Protein AF-A0A9N9I1T0-F1 (afdb_monomer)

Sequence (52 aa):
MTIDLLEIHIQLVNAWDQSAPSLVTVWCWIHNFKEGREDLNDNSQSGRPREA

Organism: NCBI:txid94023

Secondary structure (DSSP, 8-state):
----HHHHHHHHHHHHGGGSPPHHHHHHHHHHHHTT---SSPPPP--PPPP-

Radius of gyration: 15.06 Å; Cα contacts (8 Å, |Δi|>4): 23; chains: 1; bounding box: 30×40×27 Å

Structure (mmCIF, N/CA/C/O ba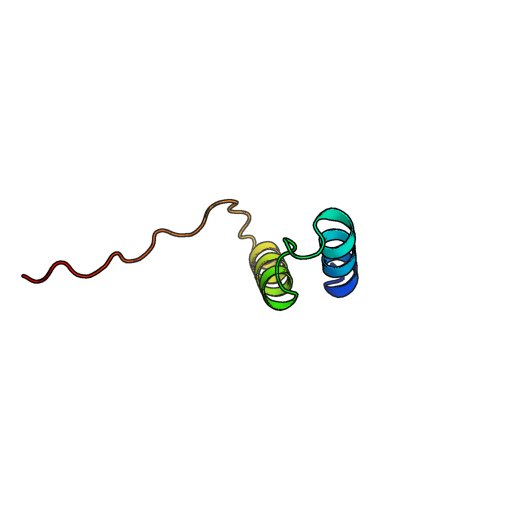ckbone):
data_AF-A0A9N9I1T0-F1
#
_entry.id   AF-A0A9N9I1T0-F1
#
loop_
_atom_site.group_PDB
_atom_site.id
_atom_site.type_symbol
_atom_site.label_atom_id
_atom_site.label_alt_id
_atom_site.label_comp_id
_atom_site.label_asym_id
_atom_site.label_entity_id
_atom_site.label_seq_id
_atom_site.pdbx_PDB_ins_code
_atom_site.Cartn_x
_atom_site.Cartn_y
_atom_site.Cartn_z
_atom_site.occ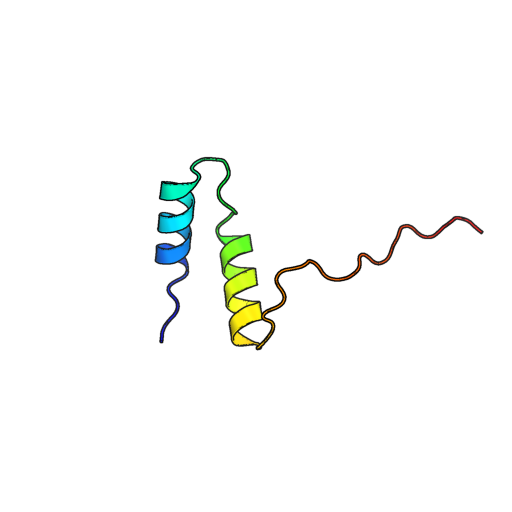upancy
_atom_site.B_iso_or_equiv
_atom_site.auth_seq_id
_atom_site.auth_comp_id
_atom_site.auth_asym_id
_atom_site.auth_atom_id
_atom_site.pdbx_PDB_model_num
ATOM 1 N N . MET A 1 1 ? 0.997 -8.180 16.288 1.00 52.25 1 MET A N 1
ATOM 2 C CA . MET A 1 1 ? 1.388 -8.432 14.887 1.00 52.25 1 MET A CA 1
ATOM 3 C C . MET A 1 1 ? 2.078 -7.177 14.382 1.00 52.25 1 MET A C 1
ATOM 5 O O . MET A 1 1 ? 1.422 -6.156 14.220 1.00 52.25 1 MET A O 1
ATOM 9 N N . THR A 1 2 ? 3.403 -7.183 14.282 1.00 69.94 2 THR A N 1
ATOM 10 C CA . THR A 1 2 ? 4.156 -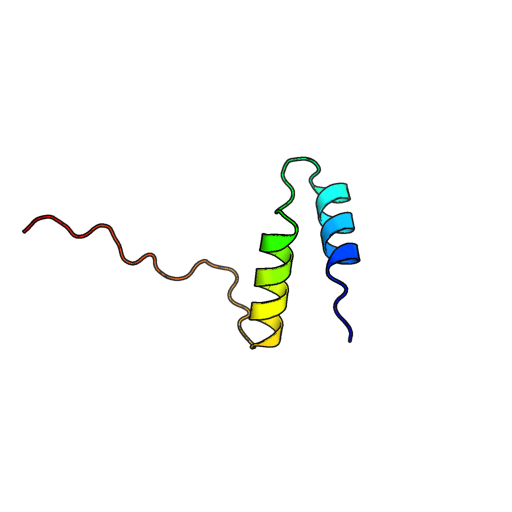6.052 13.725 1.00 69.94 2 THR A CA 1
ATOM 11 C C . THR A 1 2 ? 4.065 -6.133 12.211 1.00 69.94 2 THR A C 1
ATOM 13 O O . THR A 1 2 ? 4.649 -7.025 11.609 1.00 69.94 2 THR A O 1
ATOM 16 N N . ILE A 1 3 ? 3.278 -5.245 11.608 1.00 74.75 3 ILE A N 1
ATOM 17 C CA . ILE A 1 3 ? 3.263 -5.075 10.157 1.00 74.75 3 ILE A CA 1
ATOM 18 C C . ILE A 1 3 ? 4.603 -4.452 9.758 1.00 74.75 3 ILE A C 1
ATOM 20 O O . ILE A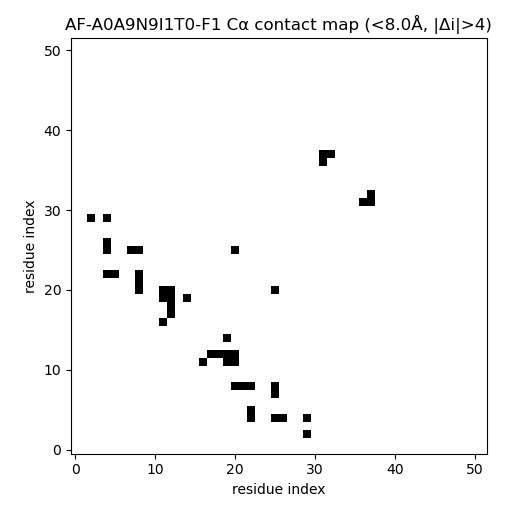 1 3 ? 4.873 -3.310 10.141 1.00 74.75 3 ILE A O 1
ATOM 24 N N . ASP A 1 4 ? 5.426 -5.206 9.032 1.00 90.19 4 ASP A N 1
ATOM 25 C CA . ASP A 1 4 ? 6.688 -4.721 8.480 1.00 90.19 4 ASP A CA 1
ATOM 26 C C . ASP A 1 4 ? 6.435 -4.092 7.104 1.00 90.19 4 ASP A C 1
ATOM 28 O O . ASP A 1 4 ? 6.070 -4.764 6.138 1.00 90.19 4 ASP A O 1
ATOM 32 N N . LEU A 1 5 ? 6.588 -2.769 7.046 1.00 93.88 5 LEU A N 1
ATOM 33 C CA . LEU A 1 5 ? 6.411 -1.968 5.839 1.00 93.88 5 LEU A CA 1
ATOM 34 C C . LEU A 1 5 ? 7.306 -2.457 4.694 1.00 93.88 5 LEU A C 1
ATOM 36 O O . LEU A 1 5 ? 6.863 -2.488 3.545 1.00 93.88 5 LEU A O 1
ATOM 40 N N . LEU A 1 6 ? 8.563 -2.788 5.002 1.00 94.94 6 LEU A N 1
ATOM 41 C CA . LEU A 1 6 ? 9.550 -3.114 3.981 1.00 94.94 6 LEU A CA 1
ATOM 42 C C . LEU A 1 6 ? 9.212 -4.450 3.325 1.00 94.94 6 LEU A C 1
ATOM 44 O O . LEU A 1 6 ? 9.232 -4.551 2.101 1.00 94.94 6 LEU A O 1
ATOM 48 N N . GLU A 1 7 ? 8.829 -5.433 4.135 1.00 96.06 7 GLU A N 1
ATOM 49 C CA . GLU A 1 7 ? 8.423 -6.753 3.659 1.00 96.06 7 GLU A CA 1
ATOM 50 C C . GLU A 1 7 ? 7.209 -6.666 2.723 1.00 96.06 7 GLU A C 1
ATOM 52 O O . GLU A 1 7 ? 7.235 -7.208 1.619 1.00 96.06 7 GLU A O 1
ATOM 57 N N . ILE A 1 8 ? 6.172 -5.909 3.104 1.00 95.62 8 ILE A N 1
ATOM 58 C CA . ILE A 1 8 ? 4.989 -5.718 2.248 1.00 95.62 8 ILE A CA 1
ATOM 59 C C . ILE A 1 8 ? 5.372 -5.035 0.936 1.00 95.62 8 ILE A C 1
ATOM 61 O O . ILE A 1 8 ? 4.930 -5.458 -0.131 1.00 95.62 8 ILE A O 1
ATOM 65 N N . HIS A 1 9 ? 6.196 -3.988 0.990 1.00 96.69 9 HIS A N 1
ATOM 66 C CA . HIS A 1 9 ? 6.602 -3.291 -0.224 1.00 96.69 9 HIS A CA 1
ATOM 67 C C . HIS A 1 9 ? 7.406 -4.196 -1.166 1.00 96.69 9 HIS A C 1
ATOM 69 O O . HIS A 1 9 ? 7.129 -4.206 -2.363 1.00 96.69 9 HIS A O 1
ATOM 75 N N . ILE A 1 10 ? 8.332 -5.005 -0.640 1.00 97.00 10 ILE A N 1
ATOM 76 C CA . ILE A 1 10 ? 9.094 -5.983 -1.430 1.00 97.00 10 ILE A CA 1
ATOM 77 C C . ILE A 1 10 ? 8.153 -6.989 -2.099 1.00 97.00 10 ILE A C 1
ATOM 79 O O . ILE A 1 10 ? 8.301 -7.263 -3.288 1.00 97.00 10 ILE A O 1
ATOM 83 N N . GLN A 1 11 ? 7.159 -7.512 -1.378 1.00 97.31 11 GLN A N 1
ATOM 84 C CA . GLN A 1 11 ? 6.182 -8.440 -1.954 1.00 97.31 11 GLN A CA 1
ATOM 85 C C . GLN A 1 11 ? 5.366 -7.797 -3.085 1.00 97.31 11 GLN A C 1
ATOM 87 O O . GLN A 1 11 ? 5.161 -8.427 -4.123 1.00 97.31 11 GLN A O 1
ATOM 92 N N . LEU A 1 12 ? 4.950 -6.537 -2.924 1.00 97.19 12 LEU A N 1
ATOM 93 C CA . LEU A 1 12 ? 4.216 -5.798 -3.955 1.00 97.19 12 LEU A CA 1
ATOM 94 C C . LEU A 1 12 ? 5.078 -5.523 -5.194 1.00 97.19 12 LEU A C 1
ATOM 96 O O . LEU A 1 12 ? 4.606 -5.708 -6.314 1.00 97.19 12 LEU A O 1
ATOM 100 N N . VAL A 1 13 ? 6.345 -5.141 -5.006 1.00 97.88 13 VAL A N 1
ATOM 101 C CA . VAL A 1 13 ? 7.309 -4.952 -6.104 1.00 97.88 13 VAL A CA 1
ATOM 102 C C . VAL A 1 13 ? 7.582 -6.273 -6.820 1.00 97.88 13 VAL A C 1
ATOM 104 O O . VAL A 1 13 ? 7.573 -6.313 -8.042 1.00 97.88 13 VAL A O 1
ATOM 107 N N . ASN A 1 14 ? 7.740 -7.381 -6.098 1.00 97.88 14 ASN A N 1
ATOM 108 C CA . ASN A 1 14 ? 7.941 -8.689 -6.726 1.00 97.88 14 ASN A CA 1
ATOM 109 C C . ASN A 1 14 ? 6.722 -9.149 -7.545 1.00 97.88 14 ASN A C 1
ATOM 111 O O . ASN A 1 14 ? 6.885 -9.865 -8.530 1.00 97.88 14 ASN A O 1
ATOM 115 N N . ALA A 1 15 ? 5.506 -8.763 -7.144 1.00 98.06 15 ALA A N 1
ATOM 116 C CA . ALA A 1 15 ? 4.274 -9.152 -7.825 1.00 98.06 15 ALA A CA 1
ATOM 117 C C . ALA A 1 15 ? 3.930 -8.263 -9.033 1.00 98.06 15 ALA A C 1
ATOM 119 O O . ALA A 1 15 ? 3.411 -8.764 -10.031 1.00 98.06 15 ALA A O 1
ATOM 120 N N . TRP A 1 16 ? 4.180 -6.954 -8.939 1.00 97.38 16 TRP A N 1
ATOM 121 C CA . TRP A 1 16 ? 3.705 -5.959 -9.912 1.00 97.38 16 TRP A CA 1
ATOM 122 C C . TRP A 1 16 ? 4.809 -5.103 -10.538 1.00 97.38 16 TRP A C 1
ATOM 124 O O . TRP A 1 16 ? 4.511 -4.270 -11.397 1.00 97.38 16 TRP A O 1
ATOM 134 N N . ASP A 1 17 ? 6.065 -5.315 -10.146 1.00 95.69 17 ASP A N 1
ATOM 135 C CA . ASP A 1 17 ? 7.250 -4.607 -10.632 1.00 95.69 17 ASP A CA 1
ATOM 136 C C . ASP A 1 17 ? 7.022 -3.083 -10.645 1.00 95.69 17 ASP A C 1
ATOM 138 O O . ASP A 1 17 ? 6.703 -2.488 -9.614 1.00 95.69 17 ASP A O 1
ATOM 142 N N . GLN A 1 18 ? 7.096 -2.439 -11.811 1.00 94.69 18 GLN A N 1
ATOM 143 C CA . GLN A 1 18 ? 6.919 -0.991 -11.961 1.00 94.69 18 GLN A CA 1
ATOM 144 C C . GLN A 1 18 ? 5.495 -0.494 -11.677 1.00 94.69 18 GLN A C 1
ATOM 146 O O . GLN A 1 18 ? 5.295 0.703 -11.485 1.00 94.69 18 GLN A O 1
ATOM 151 N N . SER A 1 19 ? 4.503 -1.388 -11.663 1.00 97.06 19 SER A N 1
ATOM 152 C CA . SER A 1 19 ? 3.116 -1.044 -11.324 1.00 97.06 19 SER A CA 1
ATOM 153 C C . SER A 1 19 ? 2.851 -1.096 -9.817 1.00 97.06 19 SER A C 1
ATOM 155 O O . SER A 1 19 ? 1.741 -0.791 -9.380 1.00 97.06 19 SER A O 1
ATOM 157 N N . ALA A 1 20 ? 3.840 -1.493 -9.011 1.00 97.00 20 ALA A N 1
ATOM 158 C CA . ALA A 1 20 ? 3.697 -1.533 -7.568 1.00 97.00 20 ALA A CA 1
ATOM 159 C C . ALA A 1 20 ? 3.545 -0.118 -6.974 1.00 97.00 20 ALA A C 1
ATOM 161 O O . ALA A 1 20 ? 4.192 0.833 -7.424 1.00 97.00 20 ALA A O 1
ATOM 162 N N . PRO A 1 21 ? 2.718 0.045 -5.928 1.00 96.69 21 PRO A N 1
ATOM 163 C CA . PRO A 1 21 ? 2.604 1.314 -5.226 1.00 96.69 21 PRO A CA 1
ATOM 164 C C . PRO A 1 21 ? 3.920 1.677 -4.529 1.00 96.69 21 PRO A C 1
ATOM 166 O O . PRO A 1 21 ? 4.677 0.817 -4.071 1.00 96.69 21 PRO A O 1
ATOM 169 N N . SER A 1 22 ? 4.170 2.981 -4.401 1.00 96.81 22 SER A N 1
ATOM 170 C CA . SER A 1 22 ? 5.355 3.486 -3.705 1.00 96.81 22 SER A CA 1
ATOM 171 C C . SER A 1 22 ? 5.379 3.061 -2.231 1.00 96.81 22 SER A C 1
ATOM 173 O O . SER A 1 22 ? 4.330 2.893 -1.604 1.00 96.81 22 SER A O 1
ATOM 175 N N . LEU A 1 23 ? 6.574 2.982 -1.639 1.00 95.94 23 LEU A N 1
ATOM 176 C CA . LEU A 1 23 ? 6.752 2.702 -0.208 1.00 95.94 23 LEU A CA 1
ATOM 177 C C . LEU A 1 23 ? 5.922 3.648 0.683 1.00 95.94 23 LEU A C 1
ATOM 179 O O . LEU A 1 23 ? 5.343 3.220 1.678 1.00 95.94 23 LEU A O 1
ATOM 183 N N . VAL A 1 24 ? 5.822 4.926 0.299 1.00 97.06 24 VAL A N 1
ATOM 184 C CA . VAL A 1 24 ? 5.035 5.940 1.022 1.00 97.06 24 VAL A CA 1
ATOM 185 C C . VAL A 1 24 ? 3.542 5.615 0.971 1.00 97.06 24 VAL A C 1
ATOM 187 O O . VAL A 1 24 ? 2.862 5.692 1.991 1.00 97.06 24 VAL A O 1
ATOM 190 N N . THR A 1 25 ? 3.033 5.198 -0.189 1.00 96.38 25 THR A N 1
ATOM 191 C CA . THR A 1 25 ? 1.636 4.770 -0.351 1.00 96.38 25 THR A CA 1
ATOM 192 C C . THR A 1 25 ? 1.321 3.571 0.544 1.00 96.38 25 THR A C 1
ATOM 194 O O . THR A 1 25 ? 0.326 3.592 1.267 1.00 96.38 25 THR A O 1
ATOM 197 N N . VAL A 1 26 ? 2.200 2.563 0.561 1.00 96.19 26 VAL A N 1
ATOM 198 C CA . VAL A 1 26 ? 2.052 1.374 1.415 1.00 96.19 26 VAL A CA 1
ATOM 199 C C . VAL A 1 26 ? 2.066 1.760 2.897 1.00 96.19 26 VAL A C 1
ATOM 201 O O . VAL A 1 26 ? 1.230 1.286 3.666 1.00 96.19 26 VAL A O 1
ATOM 204 N N . TRP A 1 27 ? 2.959 2.666 3.307 1.00 95.88 27 TRP A N 1
ATOM 205 C CA . TRP A 1 27 ? 2.988 3.184 4.676 1.00 95.88 27 TRP A CA 1
ATOM 206 C C . TRP A 1 27 ? 1.680 3.887 5.059 1.00 95.88 27 TRP A C 1
ATOM 208 O O . TRP A 1 27 ? 1.142 3.599 6.129 1.00 95.88 27 TRP A O 1
ATOM 218 N N . CYS A 1 28 ? 1.129 4.739 4.187 1.00 95.75 28 CYS A N 1
ATOM 219 C CA . CYS A 1 28 ? -0.156 5.404 4.422 1.00 95.75 28 CYS A CA 1
ATOM 220 C C . CYS A 1 28 ? -1.301 4.398 4.602 1.00 95.75 28 CYS A C 1
ATOM 222 O O . CYS A 1 28 ? -2.117 4.558 5.509 1.00 95.75 28 CYS A O 1
ATOM 224 N N . TRP A 1 29 ? -1.359 3.345 3.781 1.00 95.31 29 TRP A N 1
ATOM 225 C CA . TRP A 1 29 ? -2.367 2.291 3.925 1.00 95.31 29 TRP A CA 1
ATOM 226 C C . TRP A 1 29 ? -2.228 1.534 5.245 1.00 95.31 29 TRP A C 1
ATOM 228 O O . TRP A 1 29 ? -3.214 1.366 5.956 1.00 95.31 29 TRP A O 1
ATOM 238 N N . ILE A 1 30 ? -1.006 1.148 5.629 1.00 94.44 30 ILE A N 1
ATOM 239 C CA . ILE A 1 30 ? -0.746 0.486 6.917 1.00 94.44 30 ILE A CA 1
ATOM 240 C C . ILE A 1 30 ? -1.128 1.398 8.088 1.00 94.44 30 ILE A C 1
ATOM 242 O O . ILE A 1 30 ? -1.679 0.925 9.082 1.00 94.44 30 ILE A O 1
ATOM 246 N N . HIS A 1 31 ? -0.829 2.695 7.993 1.00 94.19 31 HIS A N 1
ATOM 247 C CA . HIS A 1 31 ? -1.200 3.678 9.006 1.00 94.19 31 HIS A CA 1
ATOM 248 C C . HIS A 1 31 ? -2.723 3.775 9.149 1.00 94.19 31 HIS A C 1
ATOM 250 O O . HIS A 1 31 ? -3.237 3.614 10.250 1.00 94.19 31 HIS A O 1
ATOM 256 N N . ASN A 1 32 ? -3.447 3.951 8.040 1.00 94.31 32 ASN A N 1
ATOM 257 C CA . ASN A 1 32 ? -4.910 4.003 8.038 1.00 94.31 32 ASN A CA 1
ATOM 258 C C . ASN A 1 32 ? -5.533 2.719 8.599 1.00 94.31 32 ASN A C 1
ATOM 260 O O . ASN A 1 32 ? -6.428 2.797 9.437 1.00 94.31 32 ASN A O 1
ATOM 264 N N . PHE A 1 33 ? -5.003 1.554 8.222 1.00 93.38 33 PH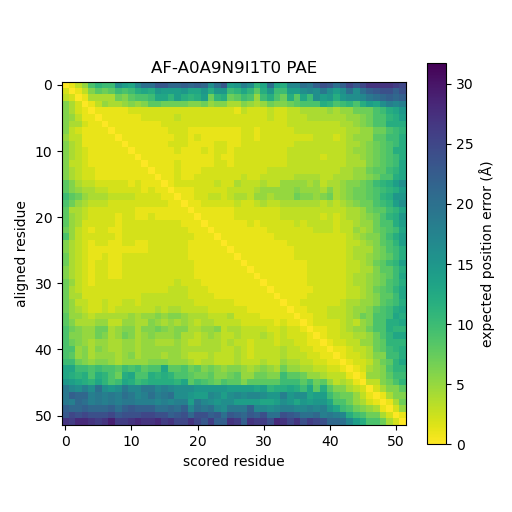E A N 1
ATOM 265 C CA . PHE A 1 33 ? -5.460 0.270 8.748 1.00 93.38 33 PHE A CA 1
ATOM 266 C C . PHE A 1 33 ? -5.274 0.173 10.270 1.00 93.38 33 PHE A C 1
ATOM 268 O O . PHE A 1 33 ? -6.176 -0.250 10.986 1.00 93.38 33 PHE A O 1
ATOM 275 N N . LYS A 1 34 ? -4.134 0.639 10.804 1.00 93.00 34 LYS A N 1
ATOM 276 C CA . LYS A 1 34 ? -3.892 0.704 12.260 1.00 93.00 34 LYS A CA 1
ATOM 277 C C . LYS A 1 34 ? -4.832 1.670 12.988 1.00 93.00 34 LYS A C 1
ATOM 279 O O . LYS A 1 34 ? -5.081 1.474 14.173 1.00 93.00 34 LYS A O 1
ATOM 284 N N . GLU A 1 35 ? -5.347 2.683 12.297 1.00 94.69 35 GLU A N 1
ATOM 285 C CA . GLU A 1 35 ? -6.377 3.597 12.806 1.00 94.69 35 GLU A CA 1
ATOM 286 C C . GLU A 1 35 ? -7.805 3.035 12.674 1.00 94.69 35 GLU A C 1
ATOM 288 O O . GLU A 1 35 ? -8.763 3.715 13.038 1.00 94.69 35 GLU A O 1
ATOM 293 N N . GLY A 1 36 ? -7.968 1.806 12.168 1.00 95.38 36 GLY A N 1
ATOM 294 C CA . GLY A 1 36 ? -9.270 1.169 11.959 1.00 95.38 36 GLY A CA 1
ATOM 295 C C . GLY A 1 36 ? -9.986 1.615 10.682 1.00 95.38 36 GLY A C 1
ATOM 296 O O . GLY A 1 36 ? -11.179 1.363 10.536 1.00 95.38 36 GLY A O 1
ATOM 297 N N . ARG A 1 37 ? -9.284 2.286 9.758 1.00 94.56 37 ARG A N 1
ATOM 298 C CA . ARG A 1 37 ? -9.800 2.600 8.420 1.00 94.56 37 ARG A CA 1
ATOM 299 C C . ARG A 1 37 ? -9.445 1.474 7.460 1.00 94.56 37 ARG A C 1
ATOM 301 O O . ARG A 1 37 ? -8.294 1.338 7.050 1.00 94.56 37 ARG A O 1
ATOM 308 N N . GLU A 1 38 ? -10.453 0.686 7.114 1.00 93.88 38 GLU A N 1
ATOM 309 C CA . GLU A 1 38 ? -10.344 -0.498 6.250 1.00 93.88 38 GLU A CA 1
ATOM 310 C C . GLU A 1 38 ? -11.012 -0.286 4.880 1.00 93.88 38 GLU A C 1
ATOM 312 O O . GLU A 1 38 ? -11.230 -1.235 4.127 1.00 93.88 38 GLU A O 1
ATOM 317 N N . ASP A 1 39 ? -11.356 0.963 4.552 1.00 92.81 39 ASP A N 1
ATOM 318 C CA . ASP A 1 39 ? -11.993 1.321 3.291 1.00 92.81 39 ASP A CA 1
ATOM 319 C C . ASP A 1 39 ? -11.094 0.967 2.100 1.00 92.81 39 ASP A C 1
ATOM 321 O O . ASP A 1 39 ? -9.931 1.364 2.021 1.00 92.81 39 ASP A O 1
ATOM 325 N N . LEU A 1 40 ? -11.658 0.235 1.141 1.00 93.19 40 LEU A N 1
ATOM 326 C CA . LEU A 1 40 ? -10.970 -0.134 -0.101 1.00 93.19 40 LEU A CA 1
ATOM 327 C C . LEU A 1 40 ? -11.061 0.951 -1.180 1.00 93.19 40 LEU A C 1
ATOM 329 O O . LEU A 1 40 ? -10.368 0.873 -2.191 1.00 93.19 40 LEU A O 1
ATOM 333 N N . ASN A 1 41 ? -11.950 1.926 -0.990 1.00 94.00 41 ASN A N 1
ATOM 334 C CA . ASN A 1 41 ? -12.208 2.993 -1.946 1.00 94.00 41 ASN A CA 1
ATOM 335 C C . ASN A 1 41 ? -11.662 4.315 -1.414 1.00 94.00 41 ASN A C 1
ATOM 337 O O . ASN A 1 41 ? -11.671 4.560 -0.207 1.00 94.00 41 ASN A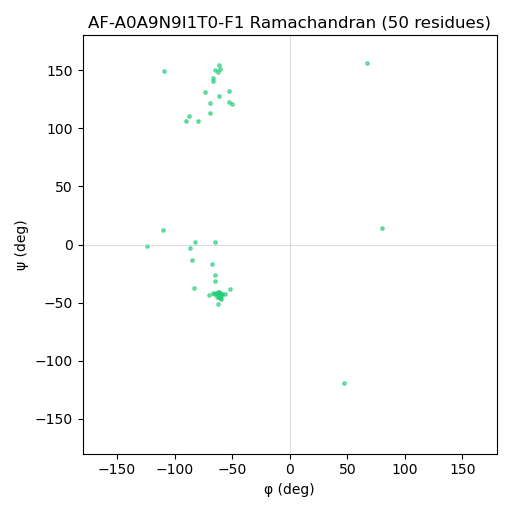 O 1
ATOM 341 N N . ASP A 1 42 ? -11.252 5.191 -2.328 1.00 90.88 42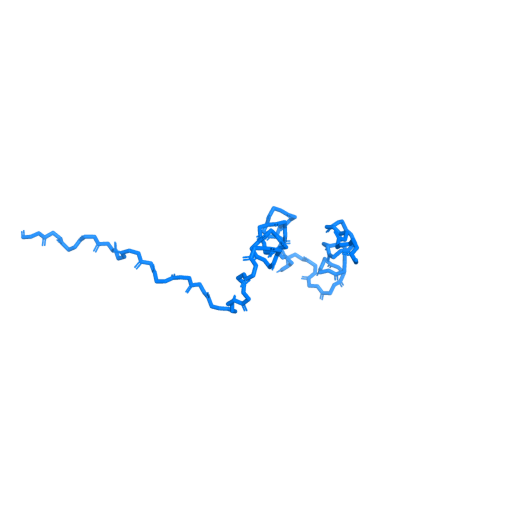 ASP A N 1
ATOM 342 C CA . ASP A 1 42 ? -10.869 6.551 -1.971 1.00 90.88 42 ASP A CA 1
ATOM 343 C C . ASP A 1 42 ? -12.049 7.321 -1.365 1.00 90.88 42 ASP A C 1
ATOM 345 O O . ASP A 1 42 ? -13.212 7.153 -1.748 1.00 90.88 42 ASP A O 1
ATOM 349 N N . ASN A 1 43 ? -11.726 8.236 -0.451 1.00 88.94 43 ASN A N 1
ATOM 350 C CA . ASN A 1 43 ? -12.691 9.207 0.043 1.00 88.94 43 ASN A CA 1
ATOM 351 C C . ASN A 1 43 ? -13.206 10.087 -1.101 1.00 88.94 43 ASN A C 1
ATOM 353 O O . ASN A 1 43 ? -12.479 10.402 -2.047 1.00 88.94 43 ASN A O 1
ATOM 357 N N . SER A 1 44 ? -14.446 10.560 -0.962 1.00 90.38 44 SER A N 1
ATOM 358 C CA . SER A 1 44 ? -15.030 11.537 -1.878 1.00 90.38 44 SER A CA 1
ATOM 359 C C . SER A 1 44 ? -14.084 12.720 -2.083 1.00 90.38 44 SER A C 1
ATOM 361 O O . SER A 1 44 ? -13.733 13.429 -1.139 1.00 90.38 44 SER A O 1
ATOM 363 N N . GLN A 1 45 ? -13.687 12.953 -3.332 1.00 86.62 45 GLN A N 1
ATOM 364 C CA . GLN A 1 45 ? -12.930 14.144 -3.696 1.00 86.62 45 GLN A CA 1
ATOM 365 C C . GLN A 1 45 ? -13.825 15.375 -3.511 1.00 86.62 45 GLN A C 1
ATOM 367 O O . GLN A 1 45 ? -15.008 15.341 -3.849 1.00 86.62 45 GLN A O 1
ATOM 372 N N . SER A 1 46 ? -13.271 16.484 -3.015 1.00 84.25 46 SER A N 1
ATOM 373 C 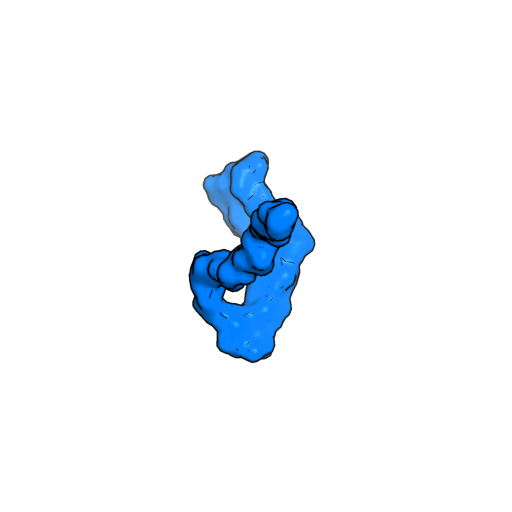CA . SER A 1 46 ? -14.019 17.716 -2.700 1.00 84.25 46 SER A CA 1
ATOM 374 C C . SER A 1 46 ? -14.643 18.423 -3.915 1.00 84.25 46 SER A C 1
ATOM 376 O O . SER A 1 46 ? -15.297 19.452 -3.757 1.00 84.25 46 SER A O 1
ATOM 378 N N . GLY A 1 47 ? -14.495 17.862 -5.119 1.00 84.50 47 GLY A N 1
ATOM 379 C CA . GLY A 1 47 ? -14.930 18.464 -6.370 1.00 84.50 47 GLY A CA 1
ATOM 380 C C . GLY A 1 47 ? -14.128 19.721 -6.708 1.00 84.50 47 GLY A C 1
ATOM 381 O O . GLY A 1 47 ? -13.560 20.398 -5.853 1.00 84.50 47 GLY A O 1
ATOM 382 N N . ARG A 1 48 ? -14.077 20.068 -7.995 1.00 81.19 48 ARG A N 1
ATOM 383 C CA . ARG A 1 48 ? -13.653 21.414 -8.388 1.00 81.19 48 ARG A CA 1
ATOM 384 C C . ARG A 1 48 ? -14.805 22.369 -8.053 1.00 81.19 48 ARG A C 1
ATOM 386 O O . ARG A 1 48 ? -15.933 22.057 -8.450 1.00 81.19 48 ARG A O 1
ATOM 393 N N . PRO A 1 49 ? -14.570 23.507 -7.374 1.00 80.06 49 PRO A N 1
ATOM 394 C CA . PRO A 1 49 ? -15.594 24.534 -7.235 1.00 80.06 49 PRO A CA 1
ATOM 395 C C . PRO A 1 49 ? -16.113 24.885 -8.630 1.00 80.06 49 PRO A C 1
ATOM 397 O O . PRO A 1 49 ? -15.324 25.217 -9.517 1.00 80.06 49 PRO A O 1
ATOM 400 N N . ARG A 1 50 ? -17.421 24.738 -8.854 1.00 75.88 50 ARG A N 1
ATOM 401 C CA . ARG A 1 50 ? -18.042 25.287 -10.059 1.00 75.88 50 ARG A CA 1
ATOM 402 C C . ARG A 1 50 ? -18.001 26.803 -9.884 1.00 75.88 50 ARG A C 1
ATOM 404 O O . ARG A 1 50 ? -18.464 27.289 -8.855 1.00 75.88 50 ARG A O 1
ATOM 411 N N . GLU A 1 51 ? -17.374 27.513 -10.818 1.00 77.00 51 GLU A N 1
ATOM 412 C CA . GLU A 1 51 ? -17.446 28.978 -10.861 1.00 77.00 51 GLU A CA 1
ATOM 413 C C . GLU A 1 51 ? -18.931 29.386 -10.835 1.00 77.00 51 GLU A C 1
ATOM 415 O O . GLU A 1 51 ? -19.754 28.745 -11.497 1.00 77.00 51 GLU A O 1
ATOM 420 N N . ALA A 1 52 ? -19.260 30.345 -9.965 1.00 68.69 52 ALA A N 1
ATOM 421 C CA . ALA A 1 52 ? -20.622 30.795 -9.675 1.00 68.69 52 ALA A CA 1
ATOM 422 C C . ALA A 1 52 ? -21.162 31.743 -10.751 1.00 68.69 52 ALA A C 1
ATOM 424 O O . ALA A 1 52 ? -20.350 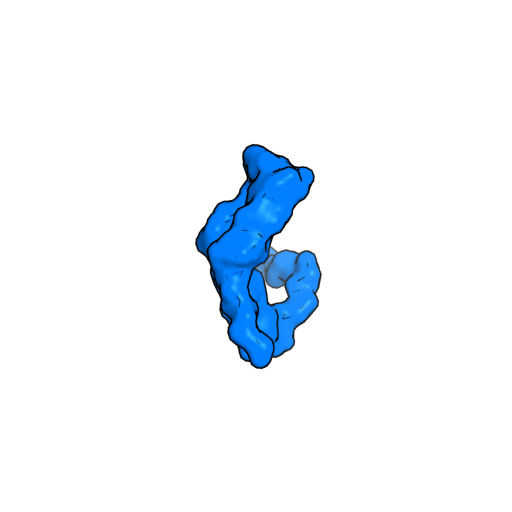32.523 -11.300 1.00 68.69 52 ALA A O 1
#

pLDDT: mean 91.03, std 9.13, range [52.25, 98.06]

Mean predicted aligned error: 5.83 Å

Solvent-accessible surface area (backbone atoms only — not comparable to full-atom values): 3470 Å² total; per-residue (Å²): 133,86,83,57,64,65,62,54,41,51,54,41,34,74,74,44,50,92,74,32,78,52,67,66,57,53,46,52,53,55,50,38,43,76,73,70,47,79,74,91,64,83,76,87,75,89,65,78,83,73,85,128

Nearest PDB structures (foldseek):
  7s03-assembly1_A-2  TM=8.380E-01  e=3.494E-02  Homo sapiens

Foldseek 3Di:
DDDDLVVVQVVQCVVPPVPGDDSVVSVVQVVCVVVVNPDPDDDDDPDDPDDD